Protein AF-U5LV63-F1 (afdb_monomer)

Foldseek 3Di:
DVVVVVCVVVVNDPVNVVVVVVVVVVVVVVVVVVPPPDDDDDDDDDDDDDDDDPPPPPPPVVVVCPDPVNVVVVVVVCVVPCPPVDDPPDAQDPPHPDDPVCRVVRD

Mean predicted aligned error: 19.54 Å

Organism: Calliphora vicina (NCBI:txid7373)

pLDDT: mean 70.29, std 19.7, range [33.22, 95.75]

Structure (mmCIF, N/CA/C/O backbone):
data_AF-U5LV63-F1
#
_entry.id   AF-U5LV63-F1
#
loop_
_atom_site.group_PDB
_atom_site.id
_atom_site.type_symbol
_atom_site.label_atom_id
_atom_site.label_alt_id
_atom_site.label_comp_id
_atom_site.label_asym_id
_atom_site.label_entity_id
_atom_site.label_seq_id
_atom_site.pdbx_PDB_ins_code
_atom_site.Cartn_x
_atom_site.Cartn_y
_atom_site.Cartn_z
_atom_site.occupancy
_atom_site.B_iso_or_equiv
_atom_site.auth_seq_id
_atom_site.auth_comp_id
_atom_site.auth_asym_id
_atom_site.auth_atom_id
_atom_site.pdbx_PDB_model_num
ATOM 1 N N . TYR A 1 1 ? 32.561 -29.782 -30.160 1.00 60.78 1 TYR A N 1
ATOM 2 C CA . TYR A 1 1 ? 31.547 -29.347 -31.144 1.00 60.78 1 TYR A CA 1
ATOM 3 C C . TYR A 1 1 ? 30.141 -29.862 -30.800 1.00 60.78 1 TYR A C 1
ATOM 5 O O . TYR A 1 1 ? 29.260 -29.038 -30.603 1.00 60.78 1 TYR A O 1
ATOM 13 N N . CYS A 1 2 ? 29.931 -31.169 -30.564 1.00 67.12 2 CYS A N 1
ATOM 14 C CA . CYS A 1 2 ? 28.599 -31.751 -30.277 1.00 67.12 2 CYS A CA 1
ATOM 15 C C . CYS A 1 2 ? 27.781 -31.085 -29.153 1.00 67.12 2 CYS A C 1
ATOM 17 O O . CYS A 1 2 ? 26.568 -30.946 -29.280 1.00 67.12 2 CYS A O 1
ATOM 19 N N . ARG A 1 3 ? 28.421 -30.642 -28.062 1.00 75.25 3 ARG A N 1
ATOM 20 C CA . ARG A 1 3 ? 27.709 -29.981 -26.952 1.00 75.25 3 ARG A CA 1
ATOM 21 C C . ARG A 1 3 ? 27.073 -28.651 -27.376 1.00 75.25 3 ARG A C 1
ATOM 23 O O . ARG A 1 3 ? 25.969 -28.349 -26.948 1.00 75.25 3 ARG A O 1
ATOM 30 N N . TYR A 1 4 ? 27.745 -27.895 -28.245 1.00 75.69 4 TYR A N 1
ATOM 31 C CA . TYR A 1 4 ? 27.281 -26.587 -28.705 1.00 75.69 4 TYR A CA 1
ATOM 32 C C . TYR A 1 4 ? 26.088 -26.711 -29.661 1.00 75.69 4 TYR A C 1
ATOM 34 O O . TYR A 1 4 ? 25.079 -26.042 -29.461 1.00 75.69 4 TYR A O 1
ATOM 42 N N . GLN A 1 5 ? 26.151 -27.640 -30.624 1.00 79.94 5 GLN A N 1
ATOM 43 C CA . GLN A 1 5 ? 25.019 -27.942 -31.510 1.00 79.94 5 GLN A CA 1
ATOM 44 C C . GLN A 1 5 ? 23.762 -28.344 -30.728 1.00 79.94 5 GLN A C 1
ATOM 46 O O . GLN A 1 5 ? 22.669 -27.892 -31.054 1.00 79.94 5 GLN A O 1
ATOM 51 N N . LYS A 1 6 ? 23.913 -29.175 -29.685 1.00 83.31 6 LYS A N 1
ATOM 52 C CA . LYS A 1 6 ? 22.779 -29.671 -28.892 1.00 83.31 6 LYS A CA 1
ATOM 53 C C . LYS A 1 6 ? 22.078 -28.547 -28.120 1.00 83.31 6 LYS A C 1
ATOM 55 O O . LYS A 1 6 ? 20.856 -28.520 -28.083 1.00 83.31 6 LYS A O 1
ATOM 60 N N . CYS A 1 7 ? 22.830 -27.590 -27.573 1.00 80.44 7 CYS A N 1
ATOM 61 C CA . CYS A 1 7 ? 22.260 -26.409 -26.915 1.00 80.44 7 CYS A CA 1
ATOM 62 C C . CYS A 1 7 ? 21.479 -25.518 -27.893 1.00 80.44 7 CYS A C 1
ATOM 64 O O . CYS A 1 7 ? 20.378 -25.083 -27.565 1.00 80.44 7 CYS A O 1
ATOM 66 N N . LEU A 1 8 ? 22.008 -25.302 -29.104 1.00 80.31 8 LEU A N 1
ATOM 67 C CA . LEU A 1 8 ? 21.297 -24.550 -30.145 1.00 80.31 8 LEU A CA 1
ATOM 68 C C . LEU A 1 8 ? 20.011 -25.270 -30.583 1.00 80.31 8 LEU A C 1
ATOM 70 O O . LEU A 1 8 ? 18.978 -24.629 -30.745 1.00 80.31 8 LEU A O 1
ATOM 74 N N . ALA A 1 9 ? 20.049 -26.601 -30.715 1.00 84.19 9 ALA A N 1
ATOM 75 C CA . ALA A 1 9 ? 18.881 -27.408 -31.078 1.00 84.19 9 ALA A CA 1
ATOM 76 C C . ALA A 1 9 ? 17.781 -27.394 -29.999 1.00 84.19 9 ALA A C 1
ATOM 78 O O . ALA A 1 9 ? 16.601 -27.415 -30.329 1.00 84.19 9 ALA A O 1
ATOM 79 N N . CYS A 1 10 ? 18.153 -27.301 -28.718 1.00 82.69 10 CYS A N 1
ATOM 80 C CA . CYS A 1 10 ? 17.222 -27.111 -27.600 1.00 82.69 10 CYS A CA 1
ATOM 81 C C . CYS A 1 10 ? 16.698 -25.665 -27.468 1.00 82.69 10 CYS A C 1
ATOM 83 O O . CYS A 1 10 ? 16.014 -25.356 -26.496 1.00 82.69 10 CYS A O 1
ATOM 85 N N . GLY A 1 11 ? 17.018 -24.778 -28.415 1.00 78.12 11 GLY A N 1
ATOM 86 C CA . GLY A 1 11 ? 16.498 -23.411 -28.464 1.00 78.12 11 GLY A CA 1
ATOM 87 C C . GLY A 1 11 ? 17.309 -22.387 -27.670 1.00 78.12 11 GLY A C 1
ATOM 88 O O . GLY A 1 11 ? 16.864 -21.250 -27.516 1.00 78.12 11 GLY A O 1
ATOM 89 N N . MET A 1 12 ? 18.503 -22.743 -27.179 1.00 78.06 12 MET A N 1
ATOM 90 C CA . MET A 1 12 ? 19.376 -21.757 -26.545 1.00 78.06 12 MET A CA 1
ATOM 91 C C . MET A 1 12 ? 19.930 -20.817 -27.608 1.00 78.06 12 MET A C 1
ATOM 93 O O . MET A 1 12 ? 20.666 -21.207 -28.513 1.00 78.06 12 MET A O 1
ATOM 97 N N . LYS A 1 13 ? 19.569 -19.553 -27.468 1.00 76.38 13 LYS A N 1
ATOM 98 C CA . LYS A 1 13 ? 20.006 -18.462 -28.322 1.00 76.38 13 LYS A CA 1
ATOM 99 C C . LYS A 1 13 ? 21.507 -18.215 -28.160 1.00 76.38 13 LYS A C 1
ATOM 101 O O . LYS A 1 13 ? 22.019 -18.146 -27.042 1.00 76.38 13 LYS A O 1
ATOM 106 N N . ARG A 1 14 ? 22.229 -18.097 -29.279 1.00 71.12 14 ARG A N 1
ATOM 107 C CA . ARG A 1 14 ? 23.691 -17.888 -29.292 1.00 71.12 14 ARG A CA 1
ATOM 108 C C . ARG A 1 14 ? 24.064 -16.610 -28.537 1.00 71.12 14 ARG A C 1
ATOM 110 O O . ARG A 1 14 ? 25.066 -16.590 -27.826 1.00 71.12 14 ARG A O 1
ATOM 117 N N . GLU A 1 15 ? 23.231 -15.590 -28.678 1.00 66.88 15 GLU A N 1
ATOM 118 C CA . GLU A 1 15 ? 23.313 -14.300 -28.010 1.00 66.88 15 GLU A CA 1
ATOM 119 C C . GLU A 1 15 ? 23.226 -14.426 -26.479 1.00 66.88 15 GLU A C 1
ATOM 121 O O . GLU A 1 15 ? 24.044 -13.833 -25.782 1.00 66.88 15 GLU A O 1
ATOM 126 N N . ALA A 1 16 ? 22.363 -15.302 -25.952 1.00 66.25 16 ALA A N 1
ATOM 127 C CA . ALA A 1 16 ? 22.238 -15.538 -24.510 1.00 66.25 16 ALA A CA 1
ATOM 128 C C . ALA A 1 16 ? 23.473 -16.250 -23.921 1.00 66.25 16 ALA A C 1
ATOM 130 O O . ALA A 1 16 ? 23.924 -15.932 -22.823 1.00 66.25 16 ALA A O 1
ATOM 131 N N . VAL A 1 17 ? 24.075 -17.180 -24.676 1.00 63.91 17 VAL A N 1
ATOM 132 C CA . VAL A 1 17 ? 25.299 -17.891 -24.254 1.00 63.91 17 VAL A CA 1
ATOM 133 C C . VAL A 1 17 ? 26.516 -16.956 -24.231 1.00 63.91 17 VAL A C 1
ATOM 135 O O . VAL A 1 17 ? 27.392 -17.098 -23.375 1.00 63.91 17 VAL A O 1
ATOM 138 N N . GLN A 1 18 ? 26.590 -15.997 -25.162 1.00 61.34 18 GLN A N 1
ATOM 139 C CA . GLN A 1 18 ? 27.637 -14.970 -25.153 1.00 61.34 18 GLN A CA 1
ATOM 140 C C . GLN A 1 18 ? 27.454 -13.970 -24.006 1.00 61.34 18 GLN A C 1
ATOM 142 O O . GLN A 1 18 ? 28.435 -13.652 -23.328 1.00 61.34 18 GLN A O 1
ATOM 147 N N . GLU A 1 19 ? 26.222 -13.523 -23.752 1.00 62.19 19 GLU A N 1
ATOM 148 C CA . GLU A 1 19 ? 25.917 -12.547 -22.703 1.00 62.19 19 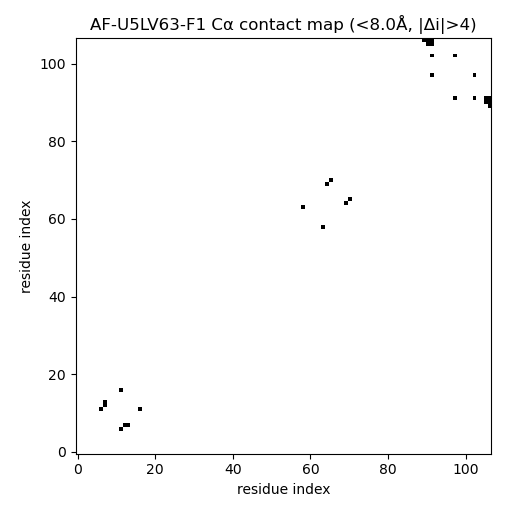GLU A CA 1
ATOM 149 C C . GLU A 1 19 ? 26.298 -13.057 -21.307 1.00 62.19 19 GLU A C 1
ATOM 151 O O . GLU A 1 19 ? 26.921 -12.332 -20.530 1.00 62.19 19 GLU A O 1
ATOM 156 N N . GLU A 1 20 ? 26.025 -14.326 -20.995 1.00 61.16 20 GLU A N 1
ATOM 157 C CA . GLU A 1 20 ? 26.329 -14.892 -19.677 1.00 61.16 20 GLU A CA 1
ATOM 158 C C . GLU A 1 20 ? 27.837 -14.951 -19.391 1.00 61.16 20 GLU A C 1
ATOM 160 O O . GLU A 1 20 ? 28.289 -14.610 -18.292 1.00 61.16 20 GLU A O 1
ATOM 165 N N . ARG A 1 21 ? 28.645 -15.282 -20.408 1.00 62.44 21 ARG A N 1
ATOM 166 C CA . ARG A 1 21 ? 30.108 -15.328 -20.277 1.00 62.44 21 ARG A CA 1
ATOM 167 C C . ARG A 1 21 ? 30.694 -13.930 -20.070 1.00 62.44 21 ARG A C 1
ATOM 169 O O . ARG A 1 21 ? 31.601 -13.764 -19.259 1.00 62.44 21 ARG A O 1
ATOM 176 N N . GLN A 1 22 ? 30.146 -12.926 -20.756 1.00 58.31 22 GLN A N 1
ATOM 177 C CA . GLN A 1 22 ? 30.575 -11.532 -20.627 1.00 58.31 22 GLN A CA 1
ATOM 178 C C . GLN A 1 22 ? 30.086 -10.888 -19.326 1.00 58.31 22 GLN A C 1
ATOM 180 O O . GLN A 1 22 ? 30.811 -10.090 -18.732 1.00 58.31 22 GLN A O 1
ATOM 185 N N . ARG A 1 23 ? 28.904 -11.272 -18.830 1.00 63.38 23 ARG A N 1
ATOM 186 C CA . ARG A 1 23 ? 28.384 -10.844 -17.525 1.00 63.38 23 ARG A CA 1
ATOM 187 C C . ARG A 1 23 ? 29.236 -11.377 -16.379 1.00 63.38 23 ARG A C 1
ATOM 189 O O . ARG A 1 23 ? 29.500 -10.625 -15.449 1.00 63.38 23 ARG A O 1
ATOM 196 N N . GLY A 1 24 ? 29.741 -12.608 -16.478 1.00 59.69 24 GLY A N 1
ATOM 197 C CA . GLY A 1 24 ? 30.722 -13.154 -15.534 1.00 59.69 24 GLY A CA 1
ATOM 198 C C . GLY A 1 24 ? 32.011 -12.327 -15.472 1.00 59.69 24 GLY A C 1
ATOM 199 O O . GLY A 1 24 ? 32.481 -12.004 -14.384 1.00 59.69 24 GLY A O 1
ATOM 200 N N . THR A 1 25 ? 32.542 -11.902 -16.623 1.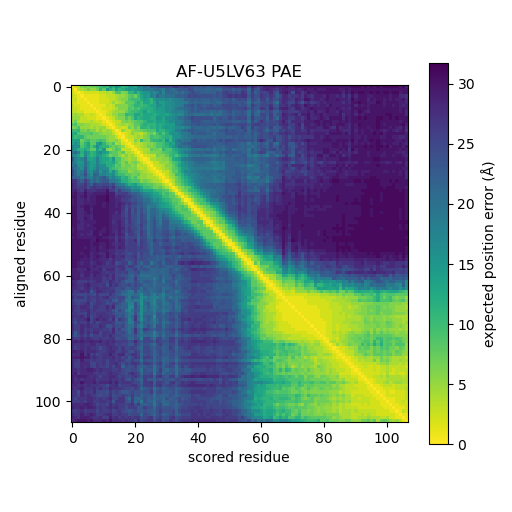00 61.88 25 THR A N 1
ATOM 201 C CA . THR A 1 25 ? 33.747 -11.055 -16.692 1.00 61.88 25 THR A CA 1
ATOM 202 C C . THR A 1 25 ? 33.487 -9.623 -16.211 1.00 61.88 25 THR A C 1
ATOM 204 O O . THR A 1 25 ? 34.290 -9.082 -15.457 1.00 61.88 25 THR A O 1
ATOM 207 N N . ARG A 1 26 ? 32.347 -9.013 -16.573 1.00 65.69 26 ARG A N 1
ATOM 208 C CA . ARG A 1 26 ? 31.946 -7.671 -16.101 1.00 65.69 26 ARG A CA 1
ATOM 209 C C . ARG A 1 26 ? 31.654 -7.655 -14.599 1.00 65.69 26 ARG A C 1
ATOM 211 O O . ARG A 1 26 ? 32.057 -6.719 -13.921 1.00 65.69 26 ARG A O 1
ATOM 218 N N . ALA A 1 27 ? 31.012 -8.696 -14.068 1.00 60.44 27 ALA A N 1
ATOM 219 C CA . ALA A 1 27 ? 30.763 -8.854 -12.637 1.00 60.44 27 ALA A CA 1
ATOM 220 C C . ALA A 1 27 ? 32.057 -9.125 -11.856 1.00 60.44 27 ALA A C 1
ATOM 222 O O . ALA A 1 27 ? 32.219 -8.590 -10.764 1.00 60.44 27 ALA A O 1
ATOM 223 N N . ALA A 1 28 ? 32.996 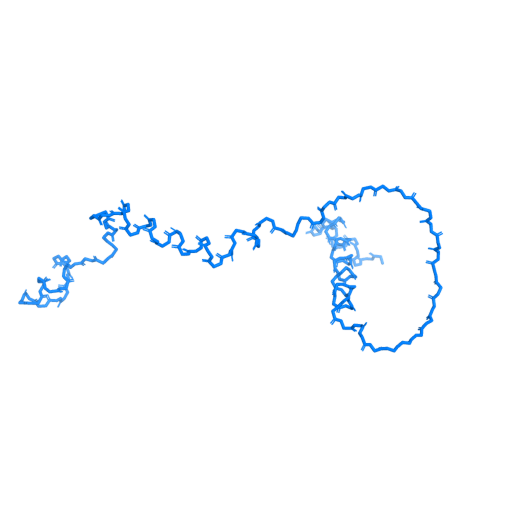-9.899 -12.409 1.00 57.44 28 ALA A N 1
ATOM 224 C CA . ALA A 1 28 ? 34.325 -10.069 -11.823 1.00 57.44 28 ALA A CA 1
ATOM 225 C C . ALA A 1 28 ? 35.105 -8.741 -11.793 1.00 57.44 28 ALA A C 1
ATOM 227 O O . ALA A 1 28 ? 35.648 -8.391 -10.749 1.00 57.44 28 ALA A O 1
ATOM 228 N N . ASN A 1 29 ? 35.072 -7.954 -12.876 1.00 54.59 29 ASN A N 1
ATOM 229 C CA . ASN A 1 29 ? 35.683 -6.618 -12.917 1.00 54.59 29 ASN A CA 1
ATOM 230 C C . ASN A 1 29 ? 35.010 -5.617 -11.964 1.00 54.59 29 ASN A C 1
ATOM 232 O O . ASN A 1 29 ? 35.699 -4.833 -11.320 1.00 54.59 29 ASN A O 1
ATOM 236 N N . ALA A 1 30 ? 33.681 -5.650 -11.831 1.00 55.69 30 ALA A N 1
ATOM 237 C CA . ALA A 1 30 ? 32.951 -4.787 -10.900 1.00 55.69 30 ALA A CA 1
ATOM 238 C C . ALA A 1 30 ? 33.261 -5.122 -9.430 1.00 55.69 30 ALA A C 1
ATOM 240 O O . ALA A 1 30 ? 33.350 -4.228 -8.595 1.00 55.69 30 ALA A O 1
ATOM 241 N N . ARG A 1 31 ? 33.480 -6.406 -9.115 1.00 50.62 31 ARG A N 1
ATOM 242 C CA . ARG A 1 31 ? 33.915 -6.869 -7.785 1.00 50.62 31 ARG A CA 1
ATOM 243 C C . ARG A 1 31 ? 35.381 -6.526 -7.512 1.00 50.62 31 ARG A C 1
ATOM 245 O O . ARG A 1 31 ? 35.707 -6.127 -6.401 1.00 50.62 31 ARG A O 1
ATOM 252 N N . ALA A 1 32 ? 36.242 -6.603 -8.528 1.00 51.41 32 ALA A N 1
ATOM 253 C CA . ALA A 1 32 ? 37.634 -6.160 -8.442 1.00 51.41 32 ALA A CA 1
ATOM 254 C C . ALA A 1 32 ? 37.768 -4.634 -8.245 1.00 51.41 32 ALA A C 1
ATOM 256 O O . ALA A 1 32 ? 38.750 -4.180 -7.667 1.00 51.41 32 ALA A O 1
ATOM 257 N N . GLY A 1 33 ? 36.767 -3.842 -8.649 1.00 48.28 33 GLY A N 1
ATOM 258 C CA . GLY A 1 33 ? 36.731 -2.389 -8.435 1.00 48.28 33 GLY A CA 1
ATOM 259 C C . GLY A 1 33 ? 36.433 -1.936 -6.997 1.00 48.28 33 GLY A C 1
ATOM 260 O O . GLY A 1 33 ? 36.665 -0.776 -6.679 1.00 48.28 33 GLY A O 1
ATOM 261 N N . VAL A 1 34 ? 35.952 -2.825 -6.116 1.00 48.81 34 VAL A N 1
ATOM 262 C CA . VAL A 1 34 ? 35.631 -2.506 -4.702 1.00 48.81 34 VAL A CA 1
ATOM 263 C C . VAL A 1 34 ? 36.660 -3.115 -3.733 1.00 48.81 34 VAL A C 1
ATOM 265 O O . VAL A 1 34 ? 36.589 -2.942 -2.520 1.00 48.81 34 VAL A O 1
ATOM 268 N N . SER A 1 35 ? 37.676 -3.811 -4.247 1.00 43.97 35 SER A N 1
ATOM 269 C CA . SER A 1 35 ? 38.728 -4.438 -3.436 1.00 43.97 35 SER A CA 1
ATOM 270 C C . SER A 1 35 ? 40.094 -4.302 -4.104 1.00 43.97 35 SER A C 1
ATOM 272 O O . SER A 1 35 ? 40.782 -5.286 -4.341 1.00 43.97 35 SER A O 1
ATOM 274 N N . ALA A 1 36 ? 40.492 -3.072 -4.430 1.00 44.97 36 ALA A N 1
ATOM 275 C CA . ALA A 1 36 ? 41.839 -2.775 -4.914 1.00 44.97 36 ALA A CA 1
ATOM 276 C C . ALA A 1 36 ? 42.395 -1.507 -4.250 1.00 44.97 36 ALA A C 1
ATOM 278 O O . ALA A 1 36 ? 42.773 -0.541 -4.903 1.00 44.97 36 ALA A O 1
ATOM 279 N N . ALA A 1 37 ? 42.470 -1.543 -2.920 1.00 47.53 37 ALA A N 1
ATOM 280 C CA . ALA A 1 37 ? 43.443 -0.777 -2.149 1.00 47.53 37 ALA A CA 1
ATOM 281 C C . ALA A 1 37 ? 44.421 -1.758 -1.477 1.00 47.53 37 ALA A C 1
ATOM 283 O O . ALA A 1 37 ? 44.517 -1.799 -0.259 1.00 47.53 37 ALA A O 1
ATOM 284 N N . ALA A 1 38 ? 45.092 -2.606 -2.266 1.00 45.41 38 ALA A N 1
ATOM 285 C CA . ALA A 1 38 ? 46.299 -3.328 -1.853 1.00 45.41 38 ALA A CA 1
ATOM 286 C C . ALA A 1 38 ? 46.988 -3.983 -3.067 1.00 45.41 38 ALA A C 1
ATOM 288 O O . ALA A 1 38 ? 46.523 -4.990 -3.583 1.00 45.41 38 ALA A O 1
ATOM 289 N N . GLY A 1 39 ? 48.111 -3.396 -3.492 1.00 41.38 39 GLY A N 1
ATOM 290 C CA . GLY A 1 39 ? 49.300 -4.117 -3.965 1.00 41.38 39 GLY A CA 1
ATOM 291 C C . GLY A 1 39 ? 49.245 -4.946 -5.259 1.00 41.38 39 GLY A C 1
ATOM 292 O O . GLY A 1 39 ? 48.939 -6.127 -5.224 1.00 41.38 39 GLY A O 1
ATOM 293 N N . GL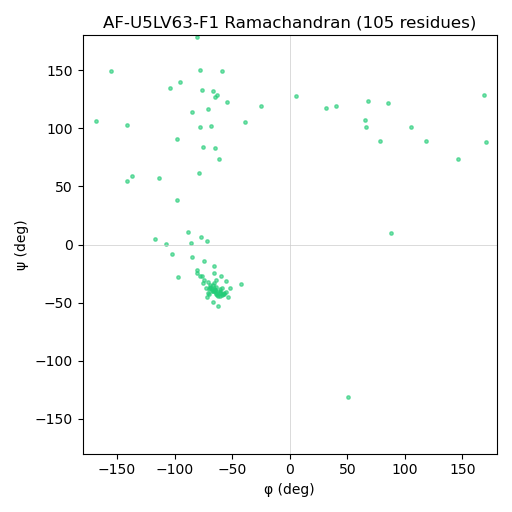Y A 1 40 ? 49.782 -4.361 -6.337 1.00 41.69 40 GLY A N 1
ATOM 294 C CA . GLY A 1 40 ? 50.897 -4.957 -7.094 1.00 41.69 40 GLY A CA 1
ATOM 295 C C . GLY A 1 40 ? 50.613 -5.986 -8.203 1.00 41.69 40 GLY A C 1
ATOM 296 O O . GLY A 1 40 ? 50.193 -7.102 -7.939 1.00 41.69 40 GLY A O 1
ATOM 297 N N . GLY A 1 41 ? 51.066 -5.656 -9.423 1.00 38.03 41 GLY A N 1
ATOM 298 C CA . GLY A 1 41 ? 51.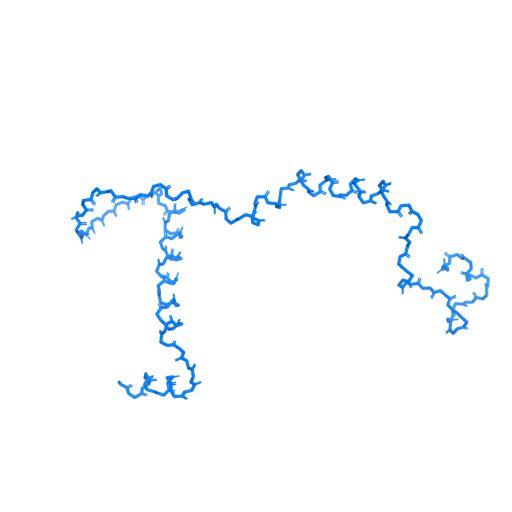740 -6.629 -10.298 1.00 38.03 41 GLY A CA 1
ATOM 299 C C . GLY A 1 41 ? 51.096 -6.967 -11.649 1.00 38.03 41 GLY A C 1
ATOM 300 O O . GLY A 1 41 ? 50.410 -7.968 -11.763 1.00 38.03 41 GLY A O 1
ATOM 301 N N . GLY A 1 42 ? 51.448 -6.186 -12.681 1.00 37.62 42 GLY A N 1
ATOM 302 C CA . GLY A 1 42 ? 51.967 -6.671 -13.975 1.00 37.62 42 GLY A CA 1
ATOM 303 C C . GLY A 1 42 ? 51.070 -7.454 -14.951 1.00 37.62 42 GLY A C 1
ATOM 304 O O . GLY A 1 42 ? 50.655 -8.570 -14.670 1.00 37.62 42 GLY A O 1
ATOM 305 N N . GLY A 1 43 ? 50.958 -6.948 -16.190 1.00 35.66 43 GLY A N 1
ATOM 306 C CA . GLY A 1 43 ? 50.779 -7.815 -17.367 1.00 35.66 43 GLY A CA 1
ATOM 307 C C . GLY A 1 43 ? 49.914 -7.285 -18.513 1.00 35.66 43 GLY A C 1
ATOM 308 O O . GLY A 1 43 ? 48.815 -7.776 -18.710 1.00 35.66 43 GLY A O 1
ATOM 309 N N . GLY A 1 44 ? 50.450 -6.322 -19.273 1.00 40.97 44 GLY A N 1
ATOM 310 C CA . GLY A 1 44 ? 50.316 -6.142 -20.731 1.00 40.97 44 GLY A CA 1
ATOM 311 C C . GLY A 1 44 ? 48.978 -6.379 -21.452 1.00 40.97 44 GLY A C 1
ATOM 312 O O . GLY A 1 44 ? 48.532 -7.510 -21.609 1.00 40.97 44 GLY A O 1
ATOM 313 N N . GLY A 1 45 ? 48.460 -5.325 -22.095 1.00 38.69 45 GLY A N 1
ATOM 314 C CA . GLY A 1 45 ? 47.512 -5.496 -23.198 1.00 38.69 45 GLY A CA 1
ATOM 315 C C . GLY A 1 45 ? 46.827 -4.223 -23.688 1.00 38.69 45 GLY A C 1
ATOM 316 O O . GLY A 1 45 ? 45.719 -3.940 -23.264 1.00 38.69 45 GLY A O 1
ATOM 317 N N . VAL A 1 46 ? 47.479 -3.547 -24.639 1.00 43.19 46 VAL A N 1
ATOM 318 C CA . VAL A 1 46 ? 46.967 -2.566 -25.622 1.00 43.19 46 VAL A CA 1
ATOM 319 C C . VAL A 1 46 ? 46.411 -1.215 -25.131 1.00 43.19 46 VAL A C 1
ATOM 321 O O . VAL A 1 46 ? 45.279 -1.076 -24.680 1.00 43.19 46 VAL A O 1
ATOM 324 N N . SER A 1 47 ? 47.200 -0.161 -25.373 1.00 52.16 47 SER A N 1
ATOM 325 C CA . SER A 1 47 ? 46.688 1.195 -25.589 1.00 52.16 47 SER A CA 1
ATOM 326 C C . SER A 1 47 ? 45.829 1.223 -26.850 1.00 52.16 47 SER A C 1
ATOM 328 O O . SER A 1 47 ? 46.279 0.832 -27.927 1.00 52.16 47 SER A O 1
ATOM 330 N N . SER A 1 48 ? 44.618 1.754 -26.746 1.00 40.91 48 SER A N 1
ATOM 331 C CA . SER A 1 48 ? 43.866 2.259 -27.892 1.00 40.91 48 SER A CA 1
ATOM 332 C C . SER A 1 48 ? 43.137 3.533 -27.483 1.00 40.91 48 SER A C 1
ATOM 334 O O . SER A 1 48 ? 42.177 3.508 -26.726 1.00 40.91 48 SER A O 1
ATOM 336 N N . VAL A 1 49 ? 43.739 4.637 -27.926 1.00 40.66 49 VAL A N 1
ATOM 337 C CA . VAL A 1 49 ? 43.145 5.859 -28.479 1.00 40.66 49 VAL A CA 1
ATOM 338 C C . VAL A 1 49 ? 41.765 6.315 -27.970 1.00 40.66 49 VAL A C 1
ATOM 340 O O . VAL A 1 49 ? 40.738 5.683 -28.173 1.00 40.66 49 VAL A O 1
ATOM 343 N N . VAL A 1 50 ? 41.802 7.502 -27.363 1.00 44.91 50 VAL A N 1
ATOM 344 C CA . VAL A 1 50 ? 40.824 8.601 -27.389 1.00 44.91 50 VAL A CA 1
ATOM 345 C C . VAL A 1 50 ? 39.479 8.389 -28.106 1.00 44.91 50 VAL A C 1
ATOM 347 O O . VAL A 1 50 ? 39.420 8.189 -29.314 1.00 44.91 50 VAL A O 1
ATOM 350 N N . GLY A 1 51 ? 38.411 8.685 -27.357 1.00 39.12 51 GLY A N 1
ATOM 351 C CA . GLY A 1 51 ? 37.230 9.379 -27.871 1.00 39.12 51 GLY A CA 1
ATOM 352 C C . GLY A 1 51 ? 35.991 8.520 -28.103 1.00 39.12 51 GLY A C 1
ATOM 353 O O . GLY A 1 51 ? 35.872 7.900 -29.149 1.00 39.12 51 GLY A O 1
ATOM 354 N N . ALA A 1 52 ? 35.038 8.576 -27.168 1.00 38.56 52 ALA A N 1
ATOM 355 C CA . ALA A 1 52 ? 33.601 8.738 -27.436 1.00 38.56 52 ALA A CA 1
ATOM 356 C C . ALA A 1 52 ? 32.792 8.473 -26.160 1.00 38.56 52 ALA A C 1
ATOM 358 O O . ALA A 1 52 ? 32.934 7.425 -25.540 1.00 38.56 52 ALA A O 1
ATOM 359 N N . GLY A 1 53 ? 31.908 9.412 -25.825 1.00 33.22 53 GLY A N 1
ATOM 360 C CA . GLY A 1 53 ? 30.779 9.173 -24.934 1.00 33.22 53 GLY A CA 1
ATOM 361 C C . GLY A 1 53 ? 31.119 9.142 -23.450 1.00 33.22 53 GLY A C 1
ATOM 362 O O . GLY A 1 53 ? 31.278 8.080 -22.856 1.00 33.22 53 GLY A O 1
ATOM 363 N N . SER A 1 54 ? 31.065 10.313 -22.817 1.00 49.81 54 SER A N 1
ATOM 364 C CA . SER A 1 54 ? 30.441 10.407 -21.497 1.00 49.81 54 SER A CA 1
ATOM 365 C C . SER A 1 54 ? 28.975 9.993 -21.651 1.00 49.81 54 SER A C 1
ATOM 367 O O . SER A 1 54 ? 28.087 10.834 -21.708 1.00 49.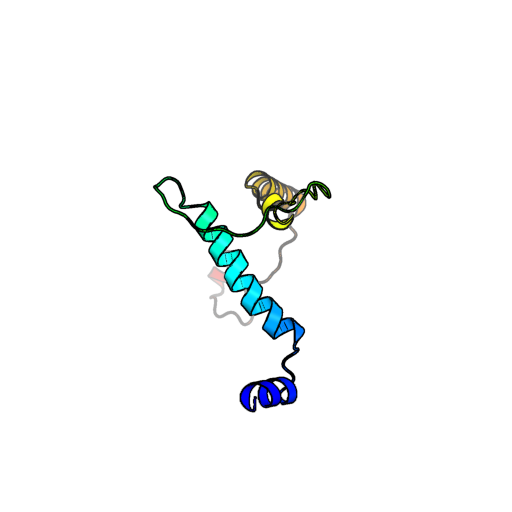81 54 SER A O 1
ATOM 369 N N . GLU A 1 55 ? 28.711 8.703 -21.824 1.00 44.09 55 GLU A N 1
ATOM 370 C CA . GLU A 1 55 ? 27.382 8.188 -21.552 1.00 44.09 55 GLU A CA 1
ATOM 371 C C . GLU A 1 55 ? 27.344 8.089 -20.042 1.00 44.09 55 GLU A C 1
ATOM 373 O O . GLU A 1 55 ? 27.990 7.217 -19.456 1.00 44.09 55 GLU A O 1
ATOM 378 N N . ASP A 1 56 ? 26.69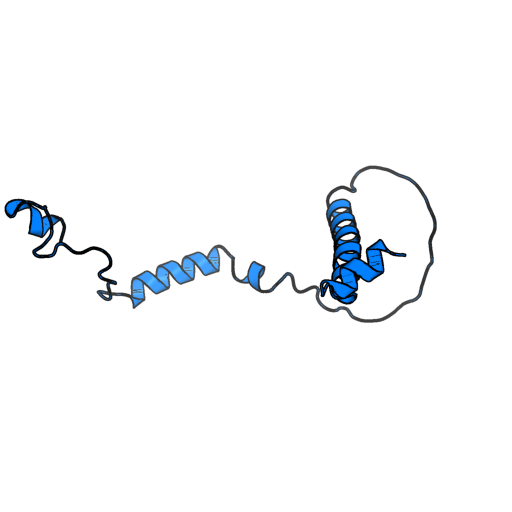0 9.069 -19.416 1.00 44.75 56 ASP A N 1
ATOM 379 C CA . ASP A 1 56 ? 26.324 9.026 -18.014 1.00 44.75 56 ASP A CA 1
ATOM 380 C C . ASP A 1 56 ? 25.897 7.595 -17.698 1.00 44.75 56 ASP A C 1
ATOM 382 O O . ASP A 1 56 ? 24.825 7.151 -18.123 1.00 44.75 56 ASP A O 1
ATOM 386 N N . PHE A 1 57 ? 26.749 6.844 -16.990 1.00 48.34 57 PHE A N 1
ATOM 387 C CA . PHE A 1 57 ? 26.354 5.588 -16.379 1.00 48.34 57 PHE A CA 1
ATOM 388 C C . PHE A 1 57 ? 25.327 5.990 -15.336 1.00 48.34 57 PHE A C 1
ATOM 390 O O . PHE A 1 57 ? 25.651 6.272 -14.187 1.00 48.34 57 PHE A O 1
ATOM 397 N N . LYS A 1 58 ? 24.088 6.158 -15.792 1.00 52.19 58 LYS A N 1
ATOM 398 C CA . LYS A 1 58 ? 22.951 6.554 -14.994 1.00 52.19 58 LYS A CA 1
ATOM 399 C C . LYS A 1 58 ? 22.732 5.334 -14.112 1.00 52.19 58 LYS A C 1
ATOM 401 O O . LYS A 1 58 ? 22.261 4.320 -14.635 1.00 52.19 58 LYS A O 1
ATOM 406 N N . PRO A 1 59 ? 23.150 5.362 -12.828 1.00 54.19 59 PRO A N 1
ATOM 407 C CA . PRO A 1 59 ? 22.901 4.235 -11.948 1.00 54.19 59 PRO A CA 1
ATOM 408 C C . PRO A 1 59 ? 21.398 4.017 -12.029 1.00 54.19 59 PRO A C 1
ATOM 410 O O . PRO A 1 59 ? 20.653 4.993 -11.897 1.00 54.19 59 PRO A O 1
ATOM 413 N N . SER A 1 60 ? 21.017 2.795 -12.417 1.00 54.91 60 SER A N 1
ATOM 414 C CA . SER A 1 60 ? 19.662 2.373 -12.778 1.00 54.91 60 SER A CA 1
ATOM 415 C C . SER A 1 60 ? 18.625 3.269 -12.115 1.00 54.91 60 SER A C 1
ATOM 417 O O . SER A 1 60 ? 18.623 3.352 -10.887 1.00 54.91 60 SER A O 1
ATOM 419 N N . SER A 1 61 ? 17.794 3.958 -12.896 1.00 60.19 61 SER A N 1
ATOM 420 C CA . SER A 1 61 ? 16.772 4.896 -12.401 1.00 60.19 61 SER A CA 1
ATOM 421 C C . SER A 1 61 ? 16.011 4.367 -11.178 1.00 60.19 61 SER A C 1
ATOM 423 O O . SER A 1 61 ? 15.774 5.113 -10.237 1.00 60.19 61 SER A O 1
ATOM 425 N N . SER A 1 62 ? 15.786 3.053 -11.119 1.00 62.38 62 SER A N 1
ATOM 426 C CA . SER A 1 62 ? 15.191 2.330 -9.993 1.00 62.38 62 SER A CA 1
ATOM 427 C C . SER A 1 62 ? 15.889 2.507 -8.636 1.00 62.38 62 SER A C 1
ATOM 429 O O . SER A 1 62 ? 15.221 2.463 -7.615 1.00 62.38 62 SER A O 1
ATOM 431 N N . LEU A 1 63 ? 17.210 2.709 -8.583 1.00 64.25 63 LEU A N 1
ATOM 432 C CA . LEU A 1 63 ? 17.932 2.959 -7.327 1.00 64.25 63 LEU A CA 1
ATOM 433 C C . LEU A 1 63 ? 17.807 4.415 -6.863 1.00 64.25 63 LEU A C 1
ATOM 435 O O . LEU A 1 63 ? 17.943 4.679 -5.674 1.00 64.25 63 LEU A O 1
ATOM 439 N N . ARG A 1 64 ? 17.546 5.357 -7.781 1.00 70.69 64 ARG A N 1
ATOM 440 C CA . ARG A 1 64 ? 17.293 6.765 -7.430 1.00 70.69 64 ARG A CA 1
ATOM 441 C C . ARG A 1 64 ? 15.879 6.975 -6.891 1.00 70.69 64 ARG A C 1
ATOM 443 O O . ARG A 1 64 ? 15.677 7.885 -6.101 1.00 70.69 64 ARG A O 1
ATOM 450 N N . ASP A 1 65 ? 14.937 6.123 -7.289 1.00 66.75 65 ASP A N 1
ATOM 451 C CA . ASP A 1 65 ? 13.539 6.197 -6.849 1.00 66.75 65 ASP A CA 1
ATOM 452 C C . ASP A 1 65 ? 13.286 5.483 -5.506 1.00 66.75 65 ASP A C 1
ATOM 454 O O . ASP A 1 65 ? 12.234 5.662 -4.899 1.00 66.75 65 ASP A O 1
ATOM 458 N N . LEU A 1 66 ? 14.259 4.711 -5.010 1.00 84.38 66 LEU A N 1
ATOM 459 C CA . LEU A 1 66 ? 14.223 4.032 -3.708 1.00 84.38 66 LEU A CA 1
ATOM 460 C C . LEU A 1 66 ? 14.978 4.819 -2.624 1.00 84.38 66 LEU A C 1
ATOM 462 O O . LEU A 1 66 ? 15.682 4.242 -1.794 1.00 84.38 66 LEU A O 1
ATOM 466 N N . THR A 1 67 ? 14.879 6.147 -2.637 1.00 89.06 67 THR A N 1
ATOM 467 C CA . THR A 1 67 ? 15.410 6.971 -1.545 1.00 89.06 67 THR A CA 1
ATOM 468 C C . THR A 1 67 ? 14.464 6.947 -0.353 1.00 89.06 67 THR A C 1
ATOM 470 O O . THR A 1 67 ? 13.246 6.856 -0.500 1.00 89.06 67 THR A O 1
ATOM 473 N N . ILE A 1 68 ? 15.029 7.084 0.848 1.00 92.00 68 ILE A N 1
ATOM 474 C CA . ILE A 1 68 ? 14.252 7.183 2.092 1.00 92.00 68 ILE A CA 1
ATOM 475 C C . ILE A 1 68 ? 13.241 8.337 2.001 1.00 92.00 68 ILE A C 1
ATOM 477 O O . ILE A 1 68 ? 12.086 8.175 2.376 1.00 92.00 68 ILE A O 1
ATOM 481 N N . GLU A 1 69 ? 13.647 9.471 1.425 1.00 94.06 69 GLU A N 1
ATOM 482 C CA . GLU A 1 69 ? 12.784 10.641 1.216 1.00 94.06 69 GLU A CA 1
ATOM 483 C C . GLU A 1 69 ? 11.542 10.309 0.381 1.00 94.06 69 GLU A C 1
ATOM 485 O O . GLU A 1 69 ? 10.434 10.709 0.734 1.00 94.06 69 GLU A O 1
ATOM 490 N N . ARG A 1 70 ? 11.705 9.526 -0.694 1.00 90.81 70 ARG A N 1
ATOM 491 C CA . ARG A 1 70 ? 10.594 9.163 -1.577 1.00 90.81 70 ARG A CA 1
ATOM 492 C C . ARG A 1 70 ? 9.623 8.187 -0.922 1.00 90.81 70 ARG A C 1
ATOM 494 O O . ARG A 1 70 ? 8.425 8.249 -1.195 1.00 90.81 70 ARG A O 1
ATOM 501 N N . ILE A 1 71 ? 10.134 7.317 -0.054 1.00 93.38 71 ILE A N 1
ATOM 502 C CA . ILE A 1 71 ? 9.318 6.402 0.750 1.00 93.38 71 ILE A CA 1
ATOM 503 C C . ILE A 1 71 ? 8.475 7.208 1.749 1.00 93.38 71 ILE A C 1
ATOM 505 O O . ILE A 1 71 ? 7.257 7.054 1.760 1.00 93.38 71 ILE A O 1
ATOM 509 N N . ILE A 1 72 ? 9.087 8.130 2.502 1.00 95.75 72 ILE A N 1
ATOM 510 C CA . ILE A 1 72 ? 8.385 8.970 3.491 1.00 95.75 72 ILE A CA 1
ATOM 511 C C . ILE A 1 72 ? 7.299 9.832 2.830 1.00 95.75 72 ILE A C 1
ATOM 513 O O . ILE A 1 72 ? 6.183 9.929 3.338 1.00 95.75 72 ILE A O 1
ATOM 517 N N . GLU A 1 73 ? 7.600 10.453 1.684 1.00 94.81 73 GLU A N 1
ATOM 518 C CA . GLU A 1 73 ? 6.617 11.250 0.939 1.00 94.81 73 GLU A CA 1
ATOM 519 C C . GLU A 1 73 ? 5.414 10.396 0.510 1.00 94.81 73 GLU A C 1
ATOM 521 O O . GLU A 1 73 ? 4.269 10.843 0.598 1.00 94.81 73 GLU A O 1
ATOM 526 N N . ALA A 1 74 ? 5.661 9.162 0.059 1.00 93.50 74 ALA A N 1
ATOM 527 C CA . ALA A 1 74 ? 4.602 8.242 -0.334 1.00 93.50 74 ALA A CA 1
ATOM 528 C C . ALA A 1 74 ? 3.720 7.831 0.857 1.00 93.50 74 ALA A C 1
ATOM 530 O O . ALA A 1 74 ? 2.500 7.784 0.696 1.00 93.50 74 ALA A O 1
ATOM 531 N N . GLU A 1 75 ? 4.302 7.597 2.038 1.00 92.75 75 GLU A N 1
ATOM 532 C CA . GLU A 1 75 ? 3.562 7.282 3.270 1.00 92.75 75 GLU A CA 1
ATOM 533 C C . GLU A 1 75 ? 2.646 8.443 3.691 1.00 92.75 75 GLU A C 1
ATOM 535 O O . GLU A 1 75 ? 1.432 8.262 3.790 1.00 92.75 75 GLU A O 1
ATOM 540 N N . GLN A 1 76 ? 3.180 9.664 3.813 1.00 94.62 76 GLN A N 1
ATOM 541 C CA . GLN A 1 76 ? 2.385 10.849 4.185 1.00 94.62 76 GLN A CA 1
ATOM 542 C C . GLN A 1 76 ? 1.266 11.146 3.178 1.00 94.62 76 GLN A C 1
ATOM 544 O O . GLN A 1 76 ? 0.147 11.545 3.525 1.00 94.62 76 GLN A O 1
ATOM 549 N N . LYS A 1 77 ? 1.565 10.957 1.891 1.00 94.56 77 LYS A N 1
ATOM 550 C CA . LYS A 1 77 ? 0.592 11.144 0.820 1.00 94.56 77 LYS A CA 1
ATOM 551 C C . LYS A 1 77 ? -0.518 10.093 0.880 1.00 94.56 77 LYS A C 1
ATOM 553 O O . LYS A 1 77 ? -1.678 10.434 0.658 1.00 94.56 77 LYS A O 1
ATOM 558 N N . ALA A 1 78 ? -0.189 8.838 1.182 1.00 91.50 78 ALA A N 1
ATOM 559 C CA . ALA A 1 78 ? -1.179 7.778 1.336 1.00 91.50 78 ALA A CA 1
ATOM 560 C C . ALA A 1 78 ? -2.114 8.045 2.525 1.00 91.50 78 ALA A C 1
ATOM 562 O O . ALA A 1 78 ? -3.327 7.904 2.372 1.00 91.50 78 ALA A O 1
ATOM 563 N N . GLU A 1 79 ? -1.585 8.497 3.663 1.00 89.94 79 GLU A N 1
ATOM 564 C CA . GLU A 1 79 ? -2.385 8.823 4.853 1.00 89.94 79 GLU A CA 1
ATOM 565 C C . GLU A 1 79 ? -3.375 9.967 4.597 1.00 89.94 79 GLU A C 1
ATOM 567 O O . GLU A 1 79 ? -4.548 9.877 4.954 1.00 89.94 79 GLU A O 1
ATOM 572 N N . SER A 1 80 ? -2.924 11.031 3.928 1.00 91.19 80 SER A N 1
ATOM 573 C CA . SER A 1 80 ? -3.743 12.226 3.683 1.00 91.19 80 SER A CA 1
ATOM 574 C C . SER A 1 80 ? -4.792 12.061 2.578 1.00 91.19 80 SER A C 1
ATOM 576 O O . SER A 1 80 ? -5.820 12.738 2.610 1.00 91.19 80 SER A O 1
ATOM 578 N N . LEU A 1 81 ? -4.558 11.181 1.597 1.00 92.25 81 LEU A N 1
ATOM 579 C CA . LEU A 1 81 ? -5.456 11.001 0.448 1.00 92.25 81 LEU A CA 1
ATOM 580 C C . LEU A 1 81 ? -6.439 9.841 0.600 1.00 92.25 81 LEU A C 1
ATOM 582 O O . LEU A 1 81 ? -7.499 9.876 -0.024 1.00 92.25 81 LEU A O 1
ATOM 586 N N . SER A 1 82 ? -6.092 8.800 1.362 1.00 86.81 82 SER A N 1
ATOM 587 C CA . SER A 1 82 ? -6.896 7.570 1.376 1.00 86.81 82 SER A CA 1
ATOM 588 C C . SER A 1 82 ? -8.199 7.730 2.160 1.00 86.81 82 SER A C 1
ATOM 590 O O . SER A 1 82 ? -9.200 7.134 1.765 1.00 86.81 82 SER A O 1
ATOM 592 N N . GLY A 1 83 ? -8.241 8.572 3.200 1.00 85.44 83 GLY A N 1
ATOM 593 C CA . GLY A 1 83 ? -9.454 8.794 4.000 1.00 85.44 83 GLY A CA 1
ATOM 594 C C . GLY A 1 83 ? -10.085 7.475 4.470 1.00 85.44 83 GLY A C 1
ATOM 595 O O . GLY A 1 83 ? -9.374 6.586 4.929 1.00 85.44 83 GLY A O 1
ATOM 596 N N . ASP A 1 84 ? -11.399 7.325 4.269 1.00 85.56 84 ASP A N 1
ATOM 597 C CA . ASP A 1 84 ? -12.163 6.111 4.613 1.00 85.56 84 ASP A CA 1
ATOM 598 C C . ASP A 1 84 ? -12.190 5.047 3.492 1.00 85.56 84 ASP A C 1
ATOM 600 O O . ASP A 1 84 ? -12.961 4.084 3.549 1.00 85.56 84 ASP A O 1
ATOM 604 N N . ASN A 1 85 ? -11.371 5.194 2.442 1.00 86.88 85 ASN A N 1
ATOM 605 C CA . ASN A 1 85 ? -11.295 4.210 1.359 1.00 86.88 85 ASN A CA 1
ATOM 606 C C . ASN A 1 85 ? -10.522 2.970 1.824 1.00 86.88 85 ASN A C 1
ATOM 608 O O . ASN A 1 85 ? -9.322 2.829 1.589 1.00 86.88 85 ASN A O 1
ATOM 612 N N .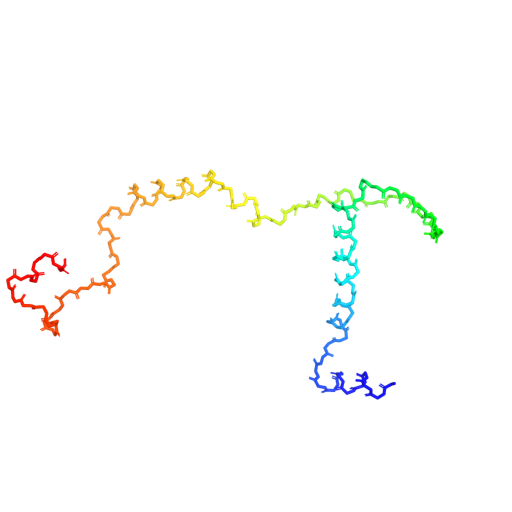 VAL A 1 86 ? -11.225 2.054 2.485 1.00 86.44 86 VAL A N 1
ATOM 613 C CA . VAL A 1 86 ? -10.669 0.789 2.965 1.00 86.44 86 VAL A CA 1
ATOM 614 C C . VAL A 1 86 ? -10.929 -0.343 1.974 1.00 86.44 86 VAL A C 1
ATOM 616 O O . VAL A 1 86 ? -12.012 -0.473 1.403 1.00 86.44 86 VAL A O 1
ATOM 619 N N . LEU A 1 87 ? -9.934 -1.210 1.790 1.00 89.50 87 LEU A N 1
ATOM 620 C CA . LEU A 1 87 ? -10.113 -2.487 1.105 1.00 89.50 87 LEU A CA 1
ATOM 621 C C . LEU A 1 87 ? -10.620 -3.520 2.128 1.00 89.50 87 LEU A C 1
ATOM 623 O O . LEU A 1 87 ? -9.861 -3.874 3.032 1.00 89.50 87 LEU A O 1
ATOM 627 N N . PRO A 1 88 ? -11.860 -4.041 2.012 1.00 86.56 88 PRO A N 1
ATOM 628 C CA . PRO A 1 88 ? -12.449 -4.957 2.992 1.00 86.56 88 PRO A CA 1
ATOM 629 C C . PRO A 1 88 ? -11.921 -6.387 2.801 1.00 86.56 88 PRO A C 1
ATOM 631 O O . PRO A 1 88 ? -12.665 -7.318 2.476 1.00 86.56 88 PRO A O 1
ATOM 634 N N . PHE A 1 89 ? -10.606 -6.551 2.951 1.00 89.88 89 PHE A N 1
ATOM 635 C CA . PHE A 1 89 ? -9.938 -7.843 2.847 1.00 89.88 89 PHE A CA 1
ATOM 636 C C . PHE A 1 89 ? -10.290 -8.746 4.034 1.00 89.88 89 PHE A C 1
ATOM 638 O O . PHE A 1 89 ? -10.536 -9.938 3.856 1.00 89.88 89 PHE A O 1
ATOM 645 N N . LEU A 1 90 ? -10.388 -8.163 5.231 1.00 90.31 90 LEU A N 1
ATOM 646 C CA . LEU A 1 90 ? -10.939 -8.811 6.416 1.00 90.31 90 L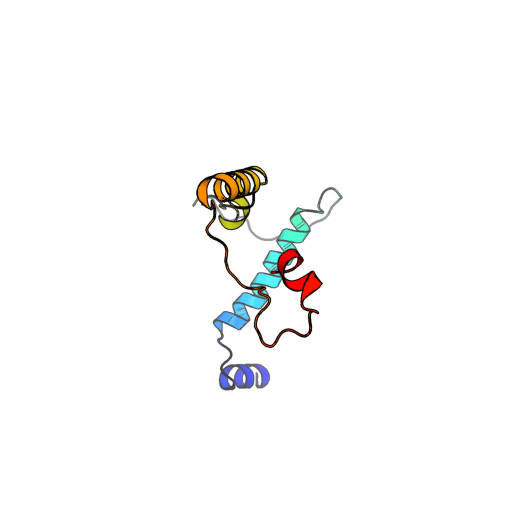EU A CA 1
ATOM 647 C C . LEU A 1 90 ? -12.344 -8.264 6.684 1.00 90.31 90 LEU A C 1
ATOM 649 O O . LEU A 1 90 ? -12.563 -7.059 6.614 1.00 90.31 90 LEU A O 1
ATOM 653 N N . ARG A 1 91 ? -13.296 -9.161 6.968 1.00 90.88 91 ARG A N 1
ATOM 654 C CA . ARG A 1 91 ? -14.658 -8.819 7.404 1.00 90.88 91 ARG A CA 1
ATOM 655 C C . ARG A 1 91 ? -15.285 -9.956 8.204 1.00 90.88 91 ARG A C 1
ATOM 657 O O . ARG A 1 91 ? -15.045 -11.130 7.908 1.00 90.88 91 ARG A O 1
ATOM 664 N N . VAL A 1 92 ? -16.167 -9.629 9.144 1.00 92.25 92 VAL A N 1
ATOM 665 C CA . VAL A 1 92 ? -16.928 -10.619 9.922 1.00 92.25 92 VAL A CA 1
ATOM 666 C C . VAL A 1 92 ? -18.314 -10.795 9.314 1.00 92.25 92 VAL A C 1
ATOM 668 O O . VAL A 1 92 ? -19.269 -10.101 9.640 1.00 92.25 92 VAL A O 1
ATOM 671 N N . GLY A 1 93 ? -18.425 -11.755 8.397 1.00 88.00 93 GLY A N 1
ATOM 672 C CA . GLY A 1 93 ? -19.704 -12.109 7.781 1.00 88.00 93 GLY A CA 1
ATOM 673 C C . GLY A 1 93 ? -20.573 -13.030 8.646 1.00 88.00 93 GLY A C 1
ATOM 674 O O . GLY A 1 93 ? -20.169 -13.515 9.706 1.00 88.00 93 GLY A O 1
ATOM 675 N N . ASN A 1 94 ? -21.759 -13.355 8.132 1.00 89.81 94 ASN A N 1
ATOM 676 C CA . ASN A 1 94 ? -22.704 -14.290 8.755 1.00 89.81 94 ASN A CA 1
ATOM 677 C C . ASN A 1 94 ? -22.121 -15.700 8.949 1.00 89.81 94 ASN A C 1
ATOM 679 O O . ASN A 1 94 ? -22.500 -16.392 9.885 1.00 89.81 94 ASN A O 1
ATOM 683 N N . ASN A 1 95 ? -21.155 -16.091 8.114 1.00 92.44 95 ASN A N 1
ATOM 684 C CA . ASN A 1 95 ? -20.480 -17.390 8.189 1.00 92.44 95 ASN A CA 1
ATOM 685 C C . ASN A 1 95 ? -19.286 -17.398 9.163 1.00 92.44 95 ASN A C 1
ATOM 687 O O . ASN A 1 95 ? -18.586 -18.401 9.271 1.00 92.44 95 ASN A O 1
ATOM 691 N N . SER A 1 96 ? -19.002 -16.277 9.833 1.00 93.00 96 SER A N 1
ATOM 692 C CA . SER A 1 96 ? -17.897 -16.185 10.784 1.00 93.00 96 SER A CA 1
ATOM 693 C C . SER A 1 96 ? -18.246 -16.874 12.102 1.00 93.00 96 SER A C 1
ATOM 695 O O . SER A 1 96 ? -19.295 -16.598 12.689 1.00 93.00 96 SER A O 1
ATOM 697 N N . MET A 1 97 ? -17.317 -17.696 12.600 1.00 94.44 97 MET A N 1
ATOM 698 C CA . MET A 1 97 ? -17.413 -18.409 13.882 1.00 94.44 97 MET A CA 1
ATOM 699 C C . MET A 1 97 ? -17.265 -17.499 15.116 1.00 94.44 97 MET A C 1
ATOM 701 O O . MET A 1 97 ? -17.269 -17.980 16.246 1.00 94.44 97 MET A O 1
ATOM 705 N N . VAL A 1 98 ? -17.127 -16.187 14.921 1.00 94.75 98 VAL A N 1
ATOM 706 C CA . VAL A 1 98 ? -17.092 -15.198 16.004 1.00 94.75 98 VAL A CA 1
ATOM 707 C C . VAL A 1 98 ? -18.443 -15.170 16.721 1.00 94.75 98 VAL A C 1
ATOM 709 O O . VAL A 1 98 ? -19.481 -14.980 16.073 1.00 94.75 98 VAL A O 1
ATOM 712 N N . GLN A 1 99 ? -18.425 -15.329 18.050 1.00 91.56 99 GLN A N 1
ATOM 713 C CA . GLN A 1 99 ? -19.634 -15.226 18.873 1.00 91.56 99 GLN A CA 1
ATOM 714 C C . GLN A 1 99 ? -20.289 -13.850 18.717 1.00 91.56 99 GLN A C 1
ATOM 716 O O . GLN A 1 99 ? -19.607 -12.850 18.495 1.00 91.56 99 GLN A O 1
ATOM 721 N N . HIS A 1 100 ? -21.615 -13.805 18.846 1.00 89.50 100 HIS A N 1
ATOM 722 C CA . HIS A 1 100 ? -22.417 -12.616 18.557 1.00 89.50 100 HIS A CA 1
ATOM 723 C C . HIS A 1 100 ? -21.927 -11.366 19.303 1.00 89.50 100 HIS A C 1
ATOM 725 O O . HIS A 1 100 ? -21.722 -10.327 18.679 1.00 89.50 100 HIS A O 1
ATOM 731 N N . ASP A 1 101 ? -21.634 -11.508 20.595 1.00 94.62 101 ASP A N 1
ATOM 732 C CA . ASP A 1 101 ? -21.236 -10.400 21.470 1.00 94.62 101 ASP A CA 1
ATOM 733 C C . ASP A 1 101 ? -19.886 -9.775 21.085 1.00 94.62 101 ASP A C 1
ATOM 735 O O . ASP A 1 101 ? -19.608 -8.633 21.441 1.00 94.62 101 ASP A O 1
ATOM 739 N N . TYR A 1 102 ? -19.063 -10.483 20.304 1.00 93.94 102 TYR A N 1
ATOM 740 C CA . TYR A 1 102 ? -17.760 -9.995 19.849 1.00 93.94 102 TYR A CA 1
ATOM 741 C C . TYR A 1 102 ? -17.753 -9.510 18.400 1.00 93.94 102 TYR A C 1
ATOM 743 O O . TYR A 1 102 ? -16.763 -8.914 17.982 1.00 93.94 102 TYR A O 1
ATOM 751 N N . LYS A 1 103 ? -18.828 -9.715 17.621 1.00 92.19 103 LYS A N 1
ATOM 752 C CA . LYS A 1 103 ? -18.829 -9.367 16.188 1.00 92.19 103 LYS A CA 1
ATOM 753 C C . LYS A 1 103 ? -18.512 -7.892 15.950 1.00 92.19 103 LYS A C 1
ATOM 755 O O . LYS A 1 103 ? -17.713 -7.610 15.074 1.00 92.19 103 LYS A O 1
ATOM 760 N N . GLY A 1 104 ? -19.055 -6.975 16.751 1.00 91.50 104 GLY A N 1
ATOM 761 C CA . GLY A 1 104 ? -18.809 -5.537 16.581 1.00 91.50 104 GLY A CA 1
ATOM 762 C C . GLY A 1 104 ? -17.352 -5.107 16.791 1.00 91.50 104 GLY A C 1
ATOM 763 O O . GLY A 1 104 ? -16.908 -4.163 16.156 1.00 91.50 104 GLY A O 1
ATOM 764 N N . ALA A 1 105 ? -16.595 -5.802 17.644 1.00 90.88 105 ALA A N 1
ATOM 765 C CA . ALA A 1 105 ? -15.208 -5.437 17.947 1.00 90.88 105 ALA A CA 1
ATOM 766 C C . ALA A 1 105 ? -14.205 -5.905 16.880 1.00 90.88 105 ALA A C 1
ATOM 768 O O . ALA A 1 105 ? -13.097 -5.383 16.808 1.00 90.88 105 ALA A O 1
ATOM 769 N N . VAL A 1 106 ? -14.573 -6.916 16.090 1.00 84.06 106 VAL A N 1
ATOM 770 C CA . VAL A 1 106 ? -13.697 -7.546 15.086 1.00 84.06 106 VAL A CA 1
ATOM 771 C C . VAL A 1 106 ? -14.203 -7.378 13.652 1.00 84.06 106 VAL A C 1
ATOM 773 O O . VAL A 1 106 ? -13.636 -7.983 12.741 1.00 84.06 106 VAL A O 1
ATOM 776 N N . SER A 1 107 ? -15.293 -6.629 13.460 1.00 79.94 107 SER A N 1
ATOM 777 C CA . SER A 1 107 ? -15.911 -6.403 12.152 1.00 79.94 107 SER A CA 1
ATOM 778 C C . SER A 1 107 ? -15.415 -5.144 11.462 1.00 79.94 107 SER A C 1
ATOM 780 O O . SER A 1 107 ? -14.891 -4.241 12.143 1.00 79.94 107 SER A O 1
#

Secondary structure (DSSP, 8-state):
-HHHHHHHHTT--HHHHHHHHHHHHHHHHHHHTTS-SS----------------------HHHHS--HHHHHHHHHHHHHHHTT----SS---TT--S-GGGHHHH-

Radius of gyration: 28.94 Å; Cα contacts (8 Å, |Δi|>4): 15; chains: 1; bounding box: 75×44×53 Å

Solvent-accessible surface area (backbone atoms only — not comparable to full-atom values): 7195 Å² total; per-residue (Å²): 111,71,71,59,58,52,42,46,73,74,66,49,53,71,67,58,62,52,48,55,58,51,49,53,51,52,51,49,51,57,55,50,70,78,68,70,94,73,82,88,83,88,82,88,85,80,92,75,80,86,88,83,76,93,64,75,82,66,70,56,68,72,65,69,66,66,37,70,68,55,52,52,53,50,51,58,50,49,65,74,67,43,74,88,72,72,80,79,82,75,70,65,54,93,87,45,88,64,55,77,93,52,41,80,85,69,80

InterPro domains:
  IPR013088 Zinc finger, NHR/GATA-type [G3DSA:3.30.50.10] (1-37)

Sequence (107 aa):
YCRYQKCLACGMKREAVQEERQRGTRAANARAGVSAAAGGGGGGGVSSVVGAGSEDFKPSSSLRDLTIERIIEAEQKAESLSGDNVLPFLRVGNNSMVQHDYKGAVS